Protein AF-A0A662T0C6-F1 (afdb_monomer_lite)

Structure (mmCIF, N/CA/C/O backbone):
data_AF-A0A662T0C6-F1
#
_entry.id   AF-A0A662T0C6-F1
#
loop_
_atom_site.group_PDB
_atom_site.id
_atom_site.type_symbol
_atom_site.label_atom_id
_atom_site.label_alt_id
_atom_site.label_comp_id
_atom_site.label_asym_id
_atom_site.label_entity_id
_atom_site.label_seq_id
_atom_site.pdbx_PDB_ins_code
_atom_site.Cartn_x
_atom_site.Cartn_y
_atom_site.Cartn_z
_atom_site.occupancy
_atom_site.B_iso_or_equiv
_atom_site.auth_seq_id
_atom_site.auth_comp_id
_atom_site.auth_asym_id
_atom_site.auth_atom_id
_atom_site.pdbx_PDB_model_num
ATOM 1 N N . MET A 1 1 ? 16.658 -5.723 -11.882 1.00 41.16 1 MET A N 1
ATOM 2 C CA . MET A 1 1 ? 17.839 -5.895 -12.754 1.00 41.16 1 MET A CA 1
ATOM 3 C C . MET A 1 1 ? 18.911 -4.925 -12.287 1.00 41.16 1 MET A C 1
ATOM 5 O O . MET A 1 1 ? 18.719 -3.724 -12.409 1.00 41.16 1 MET A O 1
ATOM 9 N N . THR A 1 2 ? 19.979 -5.415 -11.665 1.00 46.75 2 THR A N 1
ATOM 10 C CA . THR A 1 2 ? 21.154 -4.600 -11.325 1.00 46.75 2 THR A CA 1
ATOM 11 C C . THR A 1 2 ? 21.888 -4.247 -12.621 1.00 46.75 2 THR A C 1
ATOM 13 O O . THR A 1 2 ? 22.092 -5.115 -13.472 1.00 46.75 2 THR A O 1
ATOM 16 N N . LEU A 1 3 ? 22.284 -2.984 -12.817 1.00 59.03 3 LEU A N 1
ATOM 17 C CA . LEU A 1 3 ? 23.214 -2.660 -13.901 1.00 59.03 3 LEU A CA 1
ATOM 18 C C . LEU A 1 3 ? 24.527 -3.397 -13.629 1.00 59.03 3 LEU A C 1
ATOM 20 O O . LEU A 1 3 ? 25.099 -3.269 -12.546 1.00 59.03 3 LEU A O 1
ATOM 24 N N . SER A 1 4 ? 24.999 -4.183 -14.599 1.00 65.69 4 SER A N 1
ATOM 25 C CA . SER A 1 4 ? 26.253 -4.909 -14.415 1.00 65.69 4 SER A CA 1
ATOM 26 C C . SER A 1 4 ? 27.397 -3.908 -14.190 1.00 65.69 4 SER A C 1
ATOM 28 O O . SER A 1 4 ? 27.452 -2.878 -14.874 1.00 65.69 4 SER A O 1
ATOM 30 N N . PRO A 1 5 ? 28.350 -4.198 -13.286 1.00 66.38 5 PRO A N 1
ATOM 31 C CA . PRO A 1 5 ? 29.501 -3.324 -13.050 1.00 66.38 5 PRO A CA 1
ATOM 32 C C . PRO A 1 5 ? 30.261 -2.977 -14.341 1.00 66.38 5 PRO A C 1
ATOM 34 O O . PRO A 1 5 ? 30.765 -1.869 -14.502 1.00 66.38 5 PRO A O 1
ATOM 37 N N . LYS A 1 6 ? 30.261 -3.900 -15.314 1.00 71.06 6 LYS A N 1
ATOM 38 C CA . LYS A 1 6 ? 30.844 -3.709 -16.649 1.00 71.06 6 LYS A CA 1
ATOM 39 C C . LYS A 1 6 ? 30.096 -2.665 -17.485 1.00 71.06 6 LYS A C 1
ATOM 41 O O . LYS A 1 6 ? 30.732 -1.881 -18.186 1.00 71.06 6 LYS A O 1
ATOM 46 N N . LEU A 1 7 ? 28.764 -2.642 -17.429 1.00 71.50 7 LEU A N 1
ATOM 47 C CA . LEU A 1 7 ? 27.946 -1.660 -18.146 1.00 71.50 7 LEU A CA 1
ATOM 48 C C . LEU A 1 7 ? 28.100 -0.263 -17.534 1.00 71.50 7 LEU A C 1
ATOM 50 O O . LEU A 1 7 ? 28.290 0.708 -18.263 1.00 71.50 7 LEU A O 1
ATOM 54 N N . VAL A 1 8 ? 28.114 -0.183 -16.202 1.00 70.75 8 VAL A N 1
ATOM 55 C CA . VAL A 1 8 ? 28.390 1.054 -15.459 1.00 70.75 8 VAL A CA 1
ATOM 56 C C . VAL A 1 8 ? 29.770 1.615 -15.811 1.00 70.75 8 VAL A C 1
ATOM 58 O O . VAL A 1 8 ? 29.885 2.790 -16.158 1.00 70.75 8 VAL A O 1
ATOM 61 N N . ALA A 1 9 ? 30.808 0.774 -15.791 1.00 71.81 9 ALA A N 1
ATOM 62 C CA . ALA A 1 9 ? 32.165 1.178 -16.147 1.00 71.81 9 ALA A CA 1
ATOM 63 C C . ALA A 1 9 ? 32.257 1.686 -17.595 1.00 71.81 9 ALA A C 1
ATOM 65 O O . ALA A 1 9 ? 32.911 2.695 -17.848 1.00 71.81 9 ALA A O 1
ATOM 66 N N . ARG A 1 10 ? 31.556 1.048 -18.545 1.00 76.25 10 ARG A N 1
ATOM 67 C CA . ARG A 1 10 ? 31.496 1.505 -19.947 1.00 76.25 10 ARG A CA 1
ATOM 68 C C . ARG A 1 10 ? 30.789 2.852 -20.108 1.00 76.25 10 ARG A C 1
ATOM 70 O O . ARG A 1 10 ? 31.277 3.690 -20.862 1.00 76.25 10 ARG A O 1
ATOM 77 N N . LEU A 1 11 ? 29.661 3.057 -19.424 1.00 72.50 11 LEU A N 1
ATOM 78 C CA . LEU A 1 11 ? 28.919 4.324 -19.455 1.00 72.50 11 LEU A CA 1
ATOM 79 C C . LEU A 1 11 ? 29.757 5.463 -18.874 1.00 72.50 11 LEU A C 1
ATOM 81 O O . LEU A 1 11 ? 29.876 6.519 -19.491 1.00 72.50 11 LEU A O 1
ATOM 85 N N . LEU A 1 12 ? 30.400 5.224 -17.728 1.00 72.94 12 LEU A N 1
ATOM 86 C CA . LEU A 1 12 ? 31.299 6.195 -17.117 1.00 72.94 12 LEU A CA 1
ATOM 87 C C . LEU A 1 12 ? 32.518 6.461 -17.999 1.00 72.94 12 LEU A C 1
ATOM 89 O O . LEU A 1 12 ? 32.878 7.617 -18.156 1.00 72.94 12 LEU A O 1
ATOM 93 N N . ALA A 1 13 ? 33.126 5.450 -18.624 1.00 78.50 13 ALA A N 1
ATOM 94 C CA . ALA A 1 13 ? 34.297 5.640 -19.484 1.00 78.50 13 ALA A CA 1
ATOM 95 C C . ALA A 1 13 ? 34.027 6.586 -20.668 1.00 78.50 13 ALA A C 1
ATOM 97 O O . ALA A 1 13 ? 34.909 7.362 -21.033 1.00 78.50 13 ALA A O 1
ATOM 98 N N . ARG A 1 14 ? 32.807 6.556 -21.223 1.00 77.50 14 ARG A N 1
ATOM 99 C CA . ARG A 1 14 ? 32.390 7.361 -22.385 1.00 77.50 14 ARG A CA 1
ATOM 100 C C . ARG A 1 14 ? 31.782 8.725 -22.039 1.00 77.50 14 ARG A C 1
ATOM 102 O O . ARG A 1 14 ? 31.538 9.512 -22.946 1.00 77.50 14 ARG A O 1
ATOM 109 N N . ALA A 1 15 ? 31.527 9.009 -20.765 1.00 78.44 15 ALA A N 1
ATOM 110 C CA . ALA A 1 15 ? 30.933 10.270 -20.330 1.00 78.44 15 ALA A CA 1
ATOM 111 C C . ALA A 1 15 ? 31.981 11.392 -20.175 1.00 78.44 15 ALA A C 1
ATOM 113 O O . ALA A 1 15 ? 33.130 11.146 -19.787 1.00 78.44 15 ALA A O 1
ATOM 114 N N . ASP A 1 16 ? 31.576 12.641 -20.422 1.00 83.56 16 ASP A N 1
ATOM 115 C CA . ASP A 1 16 ? 32.388 13.823 -20.123 1.00 83.56 16 ASP A CA 1
ATOM 116 C C . ASP A 1 16 ? 32.598 13.992 -18.605 1.00 83.56 16 ASP A C 1
ATOM 118 O O . ASP A 1 16 ? 31.888 13.403 -17.783 1.00 83.56 16 ASP A O 1
ATOM 122 N N . ALA A 1 17 ? 33.588 14.794 -18.209 1.00 77.12 17 ALA A N 1
ATOM 123 C CA . ALA A 1 17 ? 33.950 14.976 -16.802 1.00 77.12 17 ALA A CA 1
ATOM 124 C C . ALA A 1 17 ? 32.791 15.517 -15.939 1.00 77.12 17 ALA A C 1
ATOM 126 O O . ALA A 1 17 ? 32.640 15.105 -14.786 1.00 77.12 17 ALA A O 1
ATOM 127 N N . GLY A 1 18 ? 31.939 16.386 -16.493 1.00 75.88 18 GLY A N 1
ATOM 128 C CA . GLY A 1 18 ? 30.766 16.922 -15.801 1.00 75.88 18 GLY A CA 1
ATOM 129 C C . GLY A 1 18 ? 29.682 15.864 -15.606 1.00 75.88 18 GLY A C 1
ATOM 130 O O . GLY A 1 18 ? 29.092 15.743 -14.529 1.00 75.88 18 GLY A O 1
ATOM 131 N N . THR A 1 19 ? 29.453 15.035 -16.619 1.00 73.44 19 THR A N 1
ATOM 132 C CA . THR A 1 19 ? 28.507 13.916 -16.563 1.00 73.44 19 THR A CA 1
ATOM 133 C C . THR A 1 19 ? 29.004 12.792 -15.657 1.00 73.44 19 THR A C 1
ATOM 135 O O . THR A 1 19 ? 28.217 12.291 -14.859 1.00 73.44 19 THR A O 1
ATOM 138 N N . LYS A 1 20 ? 30.305 12.471 -15.640 1.00 75.06 20 LYS A N 1
ATOM 139 C CA . LYS A 1 20 ? 30.916 11.553 -14.655 1.00 75.06 20 LYS A CA 1
ATOM 140 C C . LYS A 1 20 ? 30.666 12.012 -13.219 1.00 75.06 20 LYS A C 1
ATOM 142 O O . LYS A 1 20 ? 30.272 11.208 -12.381 1.00 75.06 20 LYS A O 1
ATOM 147 N N . ARG A 1 21 ? 30.839 13.309 -12.937 1.00 73.38 21 ARG A N 1
ATOM 148 C CA . ARG A 1 21 ? 30.637 13.890 -11.596 1.00 73.38 21 ARG A CA 1
ATOM 149 C C . ARG A 1 21 ? 29.172 13.843 -11.152 1.00 73.38 21 ARG A C 1
ATOM 151 O O . ARG A 1 21 ? 28.896 13.577 -9.984 1.00 73.38 21 ARG A O 1
ATOM 158 N N . ARG A 1 22 ? 28.235 14.063 -12.083 1.00 70.94 22 ARG A N 1
ATOM 159 C CA . ARG A 1 22 ? 26.785 13.934 -11.845 1.00 70.94 22 ARG A CA 1
ATOM 160 C C . ARG A 1 22 ? 26.376 12.476 -11.639 1.00 70.94 22 ARG A C 1
ATOM 162 O O . ARG A 1 22 ? 25.722 12.154 -10.652 1.00 70.94 22 ARG A O 1
ATOM 169 N N . LEU A 1 23 ? 26.824 11.589 -12.524 1.00 66.38 23 LEU A N 1
ATOM 170 C CA . LEU A 1 23 ? 26.517 10.163 -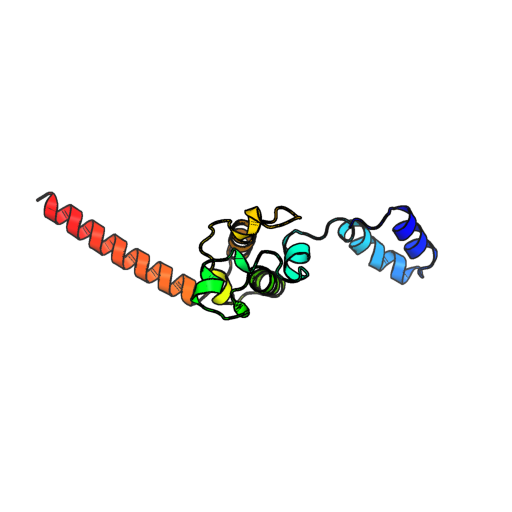12.476 1.00 66.38 23 LEU A CA 1
ATOM 171 C C . LEU A 1 23 ? 27.163 9.462 -11.281 1.00 66.38 23 LEU A C 1
ATOM 173 O O . LEU A 1 23 ? 26.542 8.559 -10.744 1.00 66.38 23 LEU A O 1
ATOM 177 N N . ALA A 1 24 ? 28.324 9.894 -10.784 1.00 65.94 24 ALA A N 1
ATOM 178 C CA . ALA A 1 24 ? 28.939 9.317 -9.584 1.00 65.94 24 ALA A CA 1
ATOM 179 C C . ALA A 1 24 ? 28.001 9.327 -8.361 1.00 65.94 24 ALA A C 1
ATOM 181 O O . ALA A 1 24 ? 28.068 8.421 -7.540 1.00 65.94 24 ALA A O 1
ATOM 182 N N . LYS A 1 25 ? 27.075 10.293 -8.258 1.00 58.91 25 LYS A N 1
ATOM 183 C CA . LYS A 1 25 ? 26.068 10.341 -7.181 1.00 58.91 25 LYS A CA 1
ATOM 184 C C . LYS A 1 25 ? 24.876 9.398 -7.403 1.00 58.91 25 LYS A C 1
ATOM 186 O O . LYS A 1 25 ? 24.192 9.040 -6.448 1.00 58.91 25 LYS A O 1
ATOM 191 N N . VAL A 1 26 ? 24.610 9.019 -8.653 1.00 56.34 26 VAL A N 1
ATOM 192 C CA . VAL A 1 26 ? 23.395 8.297 -9.077 1.00 56.34 26 VAL A CA 1
ATOM 193 C C . VAL A 1 26 ? 23.694 6.831 -9.396 1.00 56.34 26 VAL A C 1
ATOM 195 O O . VAL A 1 26 ? 22.884 5.959 -9.116 1.00 56.34 26 VAL A O 1
ATOM 198 N N . VAL A 1 27 ? 24.882 6.529 -9.919 1.00 56.50 27 VAL A N 1
ATOM 199 C CA . VAL A 1 27 ? 25.336 5.194 -10.336 1.00 56.50 27 VAL A CA 1
ATOM 200 C C . VAL A 1 27 ? 25.318 4.190 -9.185 1.00 56.50 27 VAL A C 1
ATOM 202 O O . VAL A 1 27 ? 24.890 3.056 -9.379 1.00 56.50 27 VAL A O 1
ATOM 205 N N . PHE A 1 28 ? 25.693 4.608 -7.974 1.00 50.69 28 PHE A N 1
ATOM 206 C CA . PHE A 1 28 ? 25.596 3.749 -6.788 1.00 50.69 28 PHE A CA 1
ATOM 207 C C . PHE A 1 28 ? 24.147 3.534 -6.316 1.00 50.69 28 PHE A C 1
ATOM 209 O O . PHE A 1 28 ? 23.864 2.526 -5.675 1.00 50.69 28 PHE A O 1
ATOM 216 N N . LYS A 1 29 ? 23.215 4.430 -6.675 1.00 49.62 29 LYS A N 1
ATOM 217 C CA . LYS A 1 29 ? 21.771 4.288 -6.406 1.00 49.62 29 LYS A CA 1
ATOM 218 C C . LYS A 1 29 ? 21.032 3.498 -7.496 1.00 49.62 29 LYS A C 1
ATOM 220 O O . LYS A 1 29 ? 20.036 2.849 -7.210 1.00 49.62 29 LYS A O 1
ATOM 225 N N . LEU A 1 30 ? 21.552 3.476 -8.724 1.00 47.03 30 LEU A N 1
ATOM 226 C CA . LEU A 1 30 ? 20.977 2.778 -9.884 1.00 47.03 30 LEU A CA 1
ATOM 227 C C . LEU A 1 30 ? 20.967 1.240 -9.757 1.00 47.03 30 LEU A C 1
ATOM 229 O O . LEU A 1 30 ? 20.268 0.566 -10.509 1.00 47.03 30 LEU A O 1
ATOM 233 N N . GLY A 1 31 ? 21.739 0.666 -8.827 1.00 44.69 31 GLY A N 1
ATOM 234 C CA . GLY A 1 31 ? 21.828 -0.786 -8.628 1.00 44.69 31 GLY A CA 1
ATOM 235 C C . GLY A 1 31 ? 20.678 -1.399 -7.822 1.00 44.69 31 GLY A C 1
ATOM 236 O O . GLY A 1 31 ? 20.390 -2.583 -7.982 1.00 44.69 31 GLY A O 1
ATOM 237 N N . LYS A 1 32 ? 19.994 -0.618 -6.982 1.00 49.66 32 LYS A N 1
ATOM 238 C CA . LYS A 1 32 ? 18.853 -1.076 -6.182 1.00 49.66 32 LYS A CA 1
ATOM 239 C C . LYS A 1 32 ? 17.698 -0.116 -6.420 1.00 49.66 32 LYS A C 1
ATOM 241 O O . LYS A 1 32 ? 17.550 0.854 -5.689 1.00 49.66 32 LYS A O 1
ATOM 246 N N . ALA A 1 33 ? 16.894 -0.382 -7.451 1.00 61.47 33 ALA A N 1
ATOM 247 C CA . ALA A 1 33 ? 15.543 0.164 -7.457 1.00 61.47 33 ALA A CA 1
ATOM 248 C C . ALA A 1 33 ? 14.898 -0.254 -6.129 1.00 61.47 33 ALA A C 1
ATOM 250 O O . ALA A 1 33 ? 14.916 -1.446 -5.801 1.00 61.47 33 ALA A O 1
ATOM 251 N N . ASP A 1 34 ? 14.428 0.712 -5.345 1.00 83.19 34 ASP A N 1
ATOM 252 C CA . ASP A 1 34 ? 13.638 0.398 -4.164 1.00 83.19 34 ASP A CA 1
ATOM 253 C C . ASP A 1 34 ? 12.351 -0.329 -4.592 1.00 83.19 34 ASP A C 1
ATOM 255 O O . ASP A 1 34 ? 11.964 -0.351 -5.769 1.00 83.19 34 ASP A O 1
ATOM 259 N N . ASP A 1 35 ? 11.714 -1.011 -3.648 1.00 91.38 35 ASP A N 1
ATOM 260 C CA . ASP A 1 35 ? 10.551 -1.836 -3.968 1.00 91.38 35 ASP A CA 1
ATOM 261 C C . ASP A 1 35 ? 9.350 -0.997 -4.430 1.00 91.38 35 ASP A C 1
ATOM 263 O O . ASP A 1 35 ? 8.520 -1.487 -5.197 1.00 91.38 35 ASP A O 1
ATOM 267 N N . VAL A 1 36 ? 9.307 0.292 -4.076 1.00 91.88 36 VAL A N 1
ATOM 268 C CA . VAL A 1 36 ? 8.307 1.234 -4.592 1.00 91.88 36 VAL A CA 1
ATOM 269 C C . VAL A 1 36 ? 8.509 1.431 -6.096 1.00 91.88 36 VAL A C 1
ATOM 271 O O . VAL A 1 36 ? 7.573 1.223 -6.867 1.00 91.88 36 VAL A O 1
ATOM 274 N N . VAL A 1 37 ? 9.733 1.721 -6.544 1.00 92.12 37 VAL A N 1
ATOM 275 C CA . VAL A 1 37 ? 10.088 1.898 -7.962 1.00 92.12 37 VAL A CA 1
ATOM 276 C C . VAL A 1 37 ? 9.851 0.616 -8.759 1.00 92.12 37 VAL A C 1
ATOM 278 O O . VAL A 1 37 ? 9.312 0.656 -9.867 1.00 92.12 37 VAL A O 1
ATOM 281 N N . LYS A 1 38 ? 10.212 -0.548 -8.210 1.00 92.88 38 LYS A N 1
ATOM 282 C CA . LYS A 1 38 ? 9.939 -1.832 -8.875 1.00 92.88 38 LYS A CA 1
ATOM 283 C C . LYS A 1 38 ? 8.440 -2.071 -9.042 1.00 92.88 38 LYS A C 1
ATOM 285 O O . LYS A 1 38 ? 7.995 -2.476 -10.115 1.00 92.88 38 LYS A O 1
ATOM 290 N N . CYS A 1 39 ? 7.656 -1.831 -7.992 1.00 95.12 39 CYS A N 1
ATOM 291 C CA . CYS A 1 39 ? 6.223 -2.086 -8.023 1.00 95.12 39 CYS A CA 1
ATOM 292 C C . CYS A 1 39 ? 5.475 -1.064 -8.891 1.00 95.12 39 CYS A C 1
ATOM 294 O O . CYS A 1 39 ? 4.599 -1.449 -9.663 1.00 95.12 39 CYS A O 1
ATOM 296 N N . MET A 1 40 ? 5.850 0.217 -8.853 1.00 94.44 40 MET A N 1
ATOM 297 C CA . MET A 1 40 ? 5.196 1.263 -9.646 1.00 94.44 40 MET A CA 1
ATOM 298 C C . MET A 1 40 ? 5.380 1.064 -11.161 1.00 94.44 40 MET A C 1
ATOM 300 O O . MET A 1 40 ? 4.538 1.490 -11.951 1.00 94.44 40 MET A O 1
ATOM 304 N N . LEU A 1 41 ? 6.467 0.413 -11.585 1.00 93.75 41 LEU A N 1
ATOM 305 C CA . LEU A 1 41 ? 6.738 0.093 -12.992 1.00 93.75 41 LEU A CA 1
ATOM 306 C C . LEU A 1 41 ? 6.193 -1.281 -13.413 1.00 93.75 41 LEU A C 1
ATOM 308 O O . LEU A 1 41 ? 6.201 -1.609 -14.597 1.00 93.75 41 LEU A O 1
ATOM 312 N N . CYS A 1 42 ? 5.695 -2.081 -12.470 1.00 94.88 42 CYS A N 1
ATOM 313 C CA . CYS A 1 42 ? 5.082 -3.371 -12.757 1.00 94.88 42 CYS A CA 1
ATOM 314 C C . CYS A 1 42 ? 3.768 -3.182 -13.543 1.00 94.88 42 CYS A C 1
ATOM 316 O O . CYS A 1 42 ? 2.971 -2.300 -13.197 1.00 94.88 42 CYS A O 1
ATOM 318 N N . PRO A 1 43 ? 3.465 -4.044 -14.534 1.00 94.25 43 PRO A N 1
ATOM 319 C CA . PRO A 1 43 ? 2.185 -4.051 -15.244 1.00 94.25 43 PRO A CA 1
ATOM 320 C C . PRO A 1 43 ? 1.035 -4.628 -14.393 1.00 94.25 43 PRO A C 1
ATOM 322 O O . PRO A 1 43 ? 0.119 -5.244 -14.923 1.00 94.25 43 PRO A O 1
ATOM 325 N N . ASN A 1 44 ? 1.050 -4.418 -13.069 1.00 94.56 44 ASN A N 1
ATOM 326 C CA . ASN A 1 44 ? -0.025 -4.831 -12.164 1.00 94.56 44 ASN A CA 1
ATOM 327 C C . ASN A 1 44 ? -0.262 -6.359 -12.123 1.00 94.56 44 ASN A C 1
ATOM 329 O O . ASN A 1 44 ? -1.397 -6.810 -12.025 1.00 94.56 44 ASN A O 1
ATOM 333 N N . MET A 1 45 ? 0.799 -7.174 -12.134 1.00 95.62 45 MET A N 1
ATOM 334 C CA . MET A 1 45 ? 0.679 -8.647 -12.169 1.00 95.62 45 MET A CA 1
ATOM 335 C C . MET A 1 45 ? -0.212 -9.229 -11.056 1.00 95.62 45 MET A C 1
ATOM 337 O O . MET A 1 45 ? -0.962 -10.168 -11.295 1.00 95.62 45 MET A O 1
ATOM 341 N N . CYS A 1 46 ? -0.190 -8.632 -9.862 1.00 96.94 46 CYS A N 1
ATOM 342 C CA . CYS A 1 46 ? -0.980 -9.063 -8.707 1.00 96.94 46 CYS A CA 1
ATOM 343 C C . CYS A 1 46 ? -2.384 -8.427 -8.618 1.00 96.94 46 CYS A C 1
ATOM 345 O O . CYS A 1 46 ? -3.054 -8.565 -7.597 1.00 96.94 46 CYS A O 1
ATOM 347 N N . LEU A 1 47 ? -2.840 -7.711 -9.655 1.00 96.50 47 LEU A N 1
ATOM 348 C CA . LEU A 1 47 ? -4.114 -6.976 -9.658 1.00 96.50 47 LEU A CA 1
ATOM 349 C C . LEU A 1 47 ? -5.313 -7.857 -9.301 1.00 96.50 47 LEU A C 1
ATOM 351 O O . LEU A 1 47 ? -6.150 -7.452 -8.500 1.00 96.50 47 LEU A O 1
ATOM 355 N N . HIS A 1 48 ? -5.350 -9.062 -9.868 1.00 95.69 48 HIS A N 1
ATOM 356 C CA . HIS A 1 48 ? -6.414 -10.045 -9.675 1.00 95.69 48 HIS A CA 1
ATOM 357 C C . HIS A 1 48 ? -6.509 -10.569 -8.234 1.00 95.69 48 HIS A C 1
ATOM 359 O O . HIS A 1 48 ? -7.549 -11.084 -7.849 1.00 95.69 48 HIS A O 1
ATOM 365 N N . MET A 1 49 ? -5.452 -10.417 -7.431 1.00 96.69 49 MET A N 1
ATOM 366 C CA . MET A 1 49 ? -5.443 -10.825 -6.023 1.00 96.69 49 MET A CA 1
ATOM 367 C C . MET A 1 49 ? -5.925 -9.723 -5.078 1.00 96.69 49 MET A C 1
ATOM 369 O O . MET A 1 49 ? -6.098 -9.972 -3.891 1.00 96.69 49 MET A O 1
ATOM 373 N N . CYS A 1 50 ? -6.071 -8.480 -5.544 1.00 97.06 50 CYS A N 1
ATOM 374 C CA . CYS A 1 50 ? -6.382 -7.361 -4.661 1.00 97.06 50 CYS A CA 1
ATOM 375 C C . CYS A 1 50 ? -7.901 -7.257 -4.420 1.00 97.06 50 CYS A C 1
ATOM 377 O O . CYS A 1 50 ? -8.609 -6.810 -5.325 1.00 97.06 50 CYS A O 1
ATOM 379 N N . PRO A 1 51 ? -8.413 -7.553 -3.205 1.00 97.06 51 PRO A N 1
ATOM 380 C CA . PRO A 1 51 ? -9.857 -7.520 -2.939 1.00 97.06 51 PRO A CA 1
ATOM 381 C C . PRO A 1 51 ? -10.440 -6.107 -3.061 1.00 97.06 51 PRO A C 1
ATOM 383 O O . PRO A 1 51 ? -11.559 -5.923 -3.521 1.00 97.06 51 PRO A O 1
ATOM 386 N N . VAL A 1 52 ? -9.655 -5.082 -2.721 1.00 97.19 52 VAL A N 1
ATOM 387 C CA . VAL A 1 52 ? -10.066 -3.679 -2.875 1.00 97.19 52 VAL A CA 1
ATOM 388 C C . VAL A 1 52 ? -10.298 -3.343 -4.345 1.00 97.19 52 VAL A C 1
ATOM 390 O O . VAL A 1 52 ? -11.280 -2.692 -4.684 1.00 97.19 52 VAL A O 1
ATOM 393 N N . PHE A 1 53 ? -9.398 -3.776 -5.231 1.00 96.62 53 PHE A N 1
ATOM 394 C CA . PHE A 1 53 ? -9.576 -3.530 -6.658 1.00 96.62 53 PHE A CA 1
ATOM 395 C C . PHE A 1 53 ? -10.766 -4.315 -7.218 1.00 96.62 53 PHE A C 1
ATOM 397 O O . PHE A 1 53 ? -11.484 -3.789 -8.065 1.00 96.62 53 PHE A O 1
ATOM 404 N N . ASP A 1 54 ? -10.989 -5.540 -6.739 1.00 96.31 54 ASP A N 1
ATOM 405 C CA . ASP A 1 54 ? -12.126 -6.359 -7.160 1.00 96.31 54 ASP A CA 1
ATOM 406 C C . ASP A 1 54 ? -13.477 -5.699 -6.830 1.00 96.31 54 ASP A C 1
ATOM 408 O O . ASP A 1 54 ? -14.381 -5.699 -7.667 1.00 96.31 54 ASP A O 1
ATOM 412 N N . VAL A 1 55 ? -13.572 -5.047 -5.665 1.00 97.50 55 VAL A N 1
ATOM 413 C CA . VAL A 1 55 ? -14.770 -4.311 -5.232 1.00 97.50 55 VAL A CA 1
ATOM 414 C C . VAL A 1 55 ? -14.886 -2.944 -5.911 1.00 97.50 55 VAL A C 1
ATOM 416 O O . VAL A 1 55 ? -15.927 -2.618 -6.472 1.00 97.50 55 VAL A O 1
ATOM 419 N N . GLU A 1 56 ? -13.836 -2.119 -5.876 1.00 96.31 56 GLU A N 1
ATOM 420 C CA . GLU A 1 56 ? -13.929 -0.722 -6.326 1.00 96.31 56 GLU A CA 1
ATOM 421 C C . GLU A 1 56 ? -13.785 -0.549 -7.843 1.00 96.31 56 GLU A C 1
ATOM 423 O O . GLU A 1 56 ? -14.166 0.490 -8.380 1.00 96.31 56 GLU A O 1
ATOM 428 N N . ARG A 1 57 ? -13.180 -1.523 -8.537 1.00 94.81 57 ARG A N 1
ATOM 429 C CA . ARG A 1 57 ? -12.997 -1.564 -10.002 1.00 94.81 57 ARG A CA 1
ATOM 430 C C . ARG A 1 57 ? -12.365 -0.316 -10.635 1.00 94.81 57 ARG A C 1
ATOM 432 O O . ARG A 1 57 ? -12.425 -0.135 -11.850 1.00 94.81 57 ARG A O 1
ATOM 439 N N . ARG A 1 58 ? -11.683 0.521 -9.849 1.00 94.06 58 ARG A N 1
ATOM 440 C CA . ARG A 1 58 ? -10.941 1.699 -10.323 1.00 94.06 58 ARG A CA 1
ATOM 441 C C . ARG A 1 58 ? -9.437 1.460 -10.266 1.00 94.06 58 ARG A C 1
ATOM 443 O O . ARG A 1 58 ? -8.891 1.003 -9.264 1.00 94.06 58 ARG A O 1
ATOM 450 N N . LEU A 1 59 ? -8.726 1.808 -11.337 1.00 93.25 59 LEU A N 1
ATOM 451 C CA . LEU A 1 59 ? -7.278 1.573 -11.427 1.00 93.25 59 LEU A CA 1
ATOM 452 C C . LEU A 1 59 ? -6.474 2.358 -10.384 1.00 93.25 59 LEU A C 1
ATOM 454 O O . LEU A 1 59 ? -5.399 1.904 -9.994 1.00 93.25 59 LEU A O 1
ATOM 458 N N . THR A 1 60 ? -6.996 3.481 -9.887 1.00 92.81 60 THR A N 1
ATOM 459 C CA . THR A 1 60 ? -6.343 4.316 -8.865 1.00 92.81 60 THR A CA 1
ATOM 460 C C . THR A 1 60 ? -6.070 3.576 -7.556 1.00 92.81 60 THR A C 1
ATOM 462 O O . THR A 1 60 ? -5.100 3.904 -6.877 1.00 92.81 60 THR A O 1
ATOM 465 N N . VAL A 1 61 ? -6.849 2.536 -7.228 1.00 94.81 61 VAL A N 1
ATOM 466 C CA . VAL A 1 61 ? -6.631 1.708 -6.026 1.00 94.81 61 VAL A CA 1
ATOM 467 C C . VAL A 1 61 ? -5.900 0.398 -6.300 1.00 94.81 61 VAL A C 1
ATOM 469 O O . VAL A 1 61 ? -5.732 -0.415 -5.385 1.00 94.81 61 VAL A O 1
ATOM 472 N N . SER A 1 62 ? -5.436 0.191 -7.534 1.00 96.38 62 SER A N 1
ATOM 473 C CA . SER A 1 62 ? -4.632 -0.979 -7.876 1.00 96.38 62 SER A CA 1
ATOM 474 C C . SER A 1 62 ? -3.265 -0.961 -7.174 1.00 96.38 62 SER A C 1
ATOM 476 O O . SER A 1 62 ? -2.740 0.119 -6.882 1.00 96.38 62 SER A O 1
ATOM 478 N N . PRO A 1 63 ? -2.646 -2.135 -6.940 1.00 97.12 63 PRO A N 1
ATOM 479 C CA . PRO A 1 63 ? -1.362 -2.232 -6.245 1.00 97.12 63 PRO A CA 1
ATOM 480 C C . PRO A 1 63 ? -0.246 -1.356 -6.850 1.00 97.12 63 PRO A C 1
ATOM 482 O O . PRO A 1 63 ? 0.343 -0.546 -6.136 1.00 97.12 63 PRO A O 1
ATOM 485 N N . SER A 1 64 ? 0.014 -1.438 -8.165 1.00 96.56 64 SER A N 1
ATOM 486 C CA . SER A 1 64 ? 1.087 -0.641 -8.791 1.00 96.56 64 SER A CA 1
ATOM 487 C C . SER A 1 64 ? 0.757 0.849 -8.853 1.00 96.56 64 SER A C 1
ATOM 489 O O . SER A 1 64 ? 1.659 1.672 -8.716 1.00 96.56 64 SER A O 1
ATOM 491 N N . VAL A 1 65 ? -0.516 1.232 -9.038 1.00 95.62 65 VAL A N 1
ATOM 492 C CA . VAL A 1 65 ? -0.889 2.655 -9.064 1.00 95.62 65 VAL A CA 1
ATOM 493 C C . VAL A 1 65 ? -0.742 3.260 -7.675 1.00 95.62 65 VAL A C 1
ATOM 495 O O . VAL A 1 65 ? -0.179 4.340 -7.568 1.00 95.62 65 VAL A O 1
ATOM 498 N N . LYS A 1 66 ? -1.112 2.550 -6.604 1.00 95.31 66 LYS A N 1
ATOM 499 C CA . LYS A 1 66 ? -0.833 2.988 -5.227 1.00 95.31 66 LYS A CA 1
ATOM 500 C C . LYS A 1 66 ? 0.660 3.225 -4.985 1.00 95.31 66 LYS A C 1
ATOM 502 O O . LYS A 1 66 ? 1.013 4.187 -4.314 1.00 95.31 66 LYS A O 1
ATOM 507 N N . MET A 1 67 ? 1.535 2.409 -5.576 1.00 95.44 67 MET A N 1
ATOM 508 C CA . MET A 1 67 ? 2.986 2.629 -5.523 1.00 95.44 67 MET A CA 1
ATOM 509 C C . MET A 1 67 ? 3.445 3.828 -6.362 1.00 95.44 67 MET A C 1
ATOM 511 O O . MET A 1 67 ? 4.320 4.562 -5.918 1.00 95.44 67 MET A O 1
ATOM 515 N N . ARG A 1 68 ? 2.819 4.099 -7.519 1.00 94.06 68 ARG A N 1
ATOM 516 C CA . ARG A 1 68 ? 3.043 5.356 -8.267 1.00 94.06 68 ARG A CA 1
ATOM 517 C C . ARG A 1 68 ? 2.657 6.566 -7.421 1.00 94.06 68 ARG A C 1
ATOM 519 O O . ARG A 1 68 ? 3.431 7.508 -7.326 1.00 94.06 68 ARG A O 1
ATOM 526 N N . LEU A 1 69 ? 1.493 6.518 -6.774 1.00 92.06 69 LEU A N 1
ATOM 527 C CA . LEU A 1 69 ? 1.040 7.583 -5.879 1.00 92.06 69 LEU A CA 1
ATOM 528 C C . LEU A 1 69 ? 2.011 7.754 -4.706 1.00 92.06 69 LEU A C 1
ATOM 530 O O . LEU A 1 69 ? 2.422 8.872 -4.433 1.00 92.06 69 LEU A O 1
ATOM 534 N N . ALA A 1 70 ? 2.440 6.661 -4.069 1.00 90.12 70 ALA A N 1
ATOM 535 C CA . ALA A 1 70 ? 3.429 6.679 -2.987 1.00 90.12 70 ALA A CA 1
ATOM 536 C C . ALA A 1 70 ? 4.790 7.257 -3.395 1.00 90.12 70 ALA A C 1
ATOM 538 O O . ALA A 1 70 ? 5.450 7.887 -2.571 1.00 90.12 70 ALA A O 1
ATOM 539 N N . TYR A 1 71 ? 5.193 7.057 -4.650 1.00 89.94 71 TYR A N 1
ATOM 540 C CA . TYR A 1 71 ? 6.433 7.600 -5.192 1.00 89.94 71 TYR A CA 1
ATOM 541 C C . TYR A 1 71 ? 6.349 9.105 -5.479 1.00 89.94 71 TYR A C 1
ATOM 543 O O . TYR A 1 71 ? 7.296 9.830 -5.193 1.00 89.94 71 TYR A O 1
ATOM 551 N N . PHE A 1 72 ? 5.230 9.569 -6.046 1.00 85.94 72 PHE A N 1
ATOM 552 C CA . PHE A 1 72 ? 5.049 10.966 -6.459 1.00 85.94 72 PHE A CA 1
ATOM 553 C C . PHE A 1 72 ? 4.398 11.863 -5.400 1.00 85.94 72 PHE A C 1
ATOM 555 O O . PHE A 1 72 ? 4.279 13.061 -5.632 1.00 85.94 72 PHE A O 1
ATOM 562 N N . MET A 1 73 ? 3.946 11.318 -4.268 1.00 81.19 73 MET A N 1
ATOM 563 C CA . MET A 1 73 ? 3.361 12.142 -3.211 1.00 81.19 73 MET A CA 1
ATOM 564 C C . MET A 1 73 ? 4.417 12.985 -2.494 1.00 81.19 73 MET A C 1
ATOM 566 O O . MET A 1 73 ? 5.474 12.487 -2.097 1.00 81.19 73 MET A O 1
ATOM 570 N N . GLU A 1 74 ? 4.078 14.256 -2.307 1.00 74.81 74 GLU A N 1
ATOM 571 C CA . GLU A 1 74 ? 4.860 15.233 -1.555 1.00 74.81 74 GLU A CA 1
ATOM 572 C C . GLU A 1 74 ? 4.294 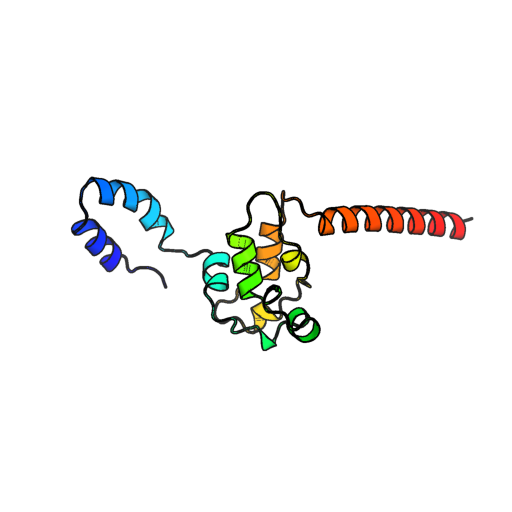15.341 -0.125 1.00 74.81 74 GLU A C 1
ATOM 574 O O . GLU A 1 74 ? 4.329 14.355 0.617 1.00 74.81 74 GLU A O 1
ATOM 579 N N . GLU A 1 75 ? 3.773 16.504 0.277 1.00 68.62 75 GLU A N 1
ATOM 580 C CA . GLU A 1 75 ? 3.217 16.721 1.622 1.00 68.62 75 GLU A CA 1
ATOM 581 C C . GLU A 1 75 ? 1.758 16.253 1.764 1.00 68.62 75 GLU A C 1
ATOM 583 O O . GLU A 1 75 ? 1.385 15.708 2.807 1.00 68.62 75 GLU A O 1
ATOM 588 N N . GLU A 1 76 ? 0.942 16.426 0.718 1.00 68.25 76 GLU A N 1
ATOM 589 C CA . GLU A 1 76 ? -0.458 15.988 0.688 1.00 68.25 76 GLU A CA 1
ATOM 590 C C . GLU A 1 76 ? -0.576 14.581 0.096 1.00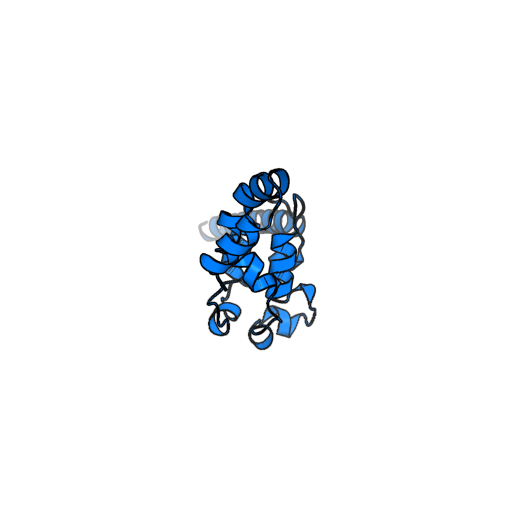 68.25 76 GLU A C 1
ATOM 592 O O . GLU A 1 76 ? -0.013 14.250 -0.953 1.00 68.25 76 GLU A O 1
ATOM 597 N N . VAL A 1 77 ? -1.314 13.725 0.797 1.00 74.56 77 VAL A N 1
ATOM 598 C CA . VAL A 1 77 ? -1.436 12.311 0.460 1.00 74.56 77 VAL A CA 1
ATOM 599 C C . VAL A 1 77 ? -2.728 12.047 -0.299 1.00 74.56 77 VAL A C 1
ATOM 601 O O . VAL A 1 77 ? -3.812 12.430 0.128 1.00 74.56 77 VAL A O 1
ATOM 604 N N . PHE A 1 78 ? -2.627 11.287 -1.388 1.00 83.00 78 PHE A N 1
ATOM 605 C CA . PHE A 1 78 ? -3.794 10.804 -2.119 1.00 83.00 78 PHE A CA 1
ATOM 606 C C . PHE A 1 78 ? -4.604 9.802 -1.290 1.00 83.00 78 PHE A C 1
ATOM 608 O O . PHE A 1 78 ? -4.099 8.729 -0.956 1.00 83.00 78 PHE A O 1
ATOM 615 N N . ASP A 1 79 ? -5.892 10.070 -1.075 1.00 85.81 79 ASP A N 1
ATOM 616 C CA . ASP A 1 79 ? -6.793 9.183 -0.320 1.00 85.81 79 ASP A CA 1
ATOM 617 C C . ASP A 1 79 ? -6.767 7.731 -0.814 1.00 85.81 79 ASP A C 1
ATOM 619 O O . ASP A 1 79 ? -6.822 6.795 -0.019 1.00 85.81 79 ASP A O 1
ATOM 623 N N . ALA A 1 80 ? -6.573 7.523 -2.123 1.00 89.06 80 ALA A N 1
ATOM 624 C CA . ALA A 1 80 ? -6.457 6.208 -2.753 1.00 89.06 80 ALA A CA 1
ATOM 625 C C . ALA A 1 80 ? -5.430 5.278 -2.079 1.00 89.06 80 ALA A C 1
ATOM 627 O O . ALA A 1 80 ? -5.605 4.056 -2.115 1.00 89.06 80 ALA A O 1
ATOM 628 N N . ILE A 1 81 ? -4.379 5.809 -1.440 1.00 90.56 81 ILE A N 1
ATOM 629 C CA . ILE A 1 81 ? -3.434 4.958 -0.716 1.00 90.56 81 ILE A CA 1
ATOM 630 C C . ILE A 1 81 ? -4.003 4.401 0.588 1.00 90.56 81 ILE A C 1
ATOM 632 O O . ILE A 1 81 ? -3.578 3.323 0.999 1.00 90.56 81 ILE A O 1
ATOM 636 N N . TYR A 1 82 ? -4.968 5.068 1.223 1.00 91.81 82 TYR A N 1
ATOM 637 C CA . TYR A 1 82 ? -5.625 4.600 2.450 1.00 91.81 82 TYR A CA 1
ATOM 638 C C . TYR A 1 82 ? -6.665 3.512 2.185 1.00 91.81 82 TYR A C 1
ATOM 640 O O . TYR A 1 82 ? -6.944 2.719 3.074 1.00 91.81 82 TYR A O 1
ATOM 648 N N . HIS A 1 83 ? -7.107 3.343 0.938 1.00 93.00 83 HIS A N 1
ATOM 649 C CA . HIS A 1 83 ? -7.910 2.195 0.501 1.00 93.00 83 HIS A CA 1
ATOM 650 C C . HIS A 1 83 ? -7.111 0.873 0.462 1.00 93.00 83 HIS A C 1
ATOM 652 O O . HIS A 1 83 ? -7.414 -0.021 -0.317 1.00 93.00 83 HIS A O 1
ATOM 658 N N . CYS A 1 84 ? -6.002 0.720 1.184 1.00 94.81 84 CYS A N 1
ATOM 659 C CA . CYS A 1 84 ? -5.298 -0.564 1.275 1.00 94.81 84 CYS A CA 1
ATOM 660 C C . CYS A 1 84 ? -5.733 -1.280 2.557 1.00 94.81 84 CYS A C 1
ATOM 662 O O . CYS A 1 84 ? -5.679 -0.665 3.617 1.00 94.81 84 CYS A O 1
ATOM 664 N N . LEU A 1 85 ? -6.113 -2.562 2.446 1.00 95.44 85 LEU A N 1
ATOM 665 C CA . LEU A 1 85 ? -6.529 -3.441 3.555 1.00 95.44 85 LEU A CA 1
ATOM 666 C C . LEU A 1 85 ? -5.345 -4.170 4.241 1.00 95.44 85 LEU A C 1
ATOM 668 O O . LEU A 1 85 ? -5.535 -5.230 4.811 1.00 95.44 85 LEU A O 1
ATOM 672 N N . PRO A 1 86 ? -4.126 -3.612 4.208 1.00 94.88 86 PRO A N 1
ATOM 673 C CA . PRO A 1 86 ? -2.824 -4.328 4.267 1.00 94.88 86 PRO A CA 1
ATOM 674 C C . PRO A 1 86 ? -2.872 -5.873 4.402 1.00 94.88 86 PRO A C 1
ATOM 676 O O . PRO A 1 86 ? -2.346 -6.445 5.347 1.00 94.88 86 PRO A O 1
ATOM 679 N N . CYS A 1 87 ? -3.502 -6.564 3.445 1.00 96.69 87 CYS A N 1
ATOM 680 C CA . CYS A 1 87 ? -3.786 -8.006 3.532 1.00 96.69 87 CYS A CA 1
ATOM 681 C C . CYS A 1 87 ? -2.735 -8.887 2.845 1.00 96.69 87 CYS A C 1
ATOM 683 O O . CYS A 1 87 ? -2.860 -10.106 2.840 1.00 96.69 87 CYS A O 1
ATOM 685 N N . ASP A 1 88 ? -1.756 -8.271 2.178 1.00 97.12 88 ASP A N 1
ATOM 686 C CA . ASP A 1 88 ? -0.663 -8.936 1.463 1.00 97.12 88 ASP A CA 1
ATOM 687 C C . ASP A 1 88 ? -1.037 -9.974 0.395 1.00 97.12 88 ASP A C 1
ATOM 689 O O . ASP A 1 88 ? -0.158 -10.616 -0.179 1.00 97.12 88 ASP A O 1
ATOM 693 N N . ALA A 1 89 ? -2.299 -10.020 -0.039 1.00 97.06 89 ALA A N 1
ATOM 694 C CA . ALA A 1 89 ? -2.700 -10.794 -1.217 1.00 97.06 89 ALA A CA 1
ATOM 695 C C . ALA A 1 89 ? -1.878 -10.417 -2.470 1.00 97.06 89 ALA A C 1
ATOM 697 O O . ALA A 1 89 ? -1.554 -11.257 -3.308 1.00 97.06 89 ALA A O 1
ATOM 698 N N . CYS A 1 90 ? -1.462 -9.147 -2.568 1.00 97.12 90 CYS A N 1
ATOM 699 C CA . CYS A 1 90 ? -0.569 -8.682 -3.625 1.00 97.12 90 CYS A CA 1
ATOM 700 C C . CYS A 1 90 ? 0.849 -9.280 -3.551 1.00 97.12 90 CYS A C 1
ATOM 702 O O . CYS A 1 90 ? 1.432 -9.536 -4.603 1.00 97.12 90 CYS A O 1
ATOM 704 N N . LYS A 1 91 ? 1.378 -9.526 -2.343 1.00 97.81 91 LYS A N 1
ATOM 705 C CA . LYS A 1 91 ? 2.711 -10.095 -2.089 1.00 97.81 91 LYS A CA 1
ATOM 706 C C . LYS A 1 91 ? 2.749 -11.563 -2.499 1.00 97.81 91 LYS A C 1
ATOM 708 O O . LYS A 1 91 ? 3.671 -11.966 -3.195 1.00 97.81 91 LYS A O 1
ATOM 713 N N . ALA A 1 92 ? 1.697 -12.315 -2.161 1.00 96.19 92 ALA A N 1
ATOM 714 C CA . ALA A 1 92 ? 1.568 -13.743 -2.465 1.00 96.19 92 ALA A CA 1
ATOM 715 C C . ALA A 1 92 ? 1.660 -14.079 -3.969 1.00 96.19 92 ALA A C 1
ATOM 717 O O . ALA A 1 92 ? 2.092 -15.165 -4.333 1.00 96.19 92 ALA A O 1
ATOM 718 N N . SER A 1 93 ? 1.274 -13.146 -4.845 1.00 95.00 93 SER A N 1
ATOM 719 C CA . SER A 1 93 ? 1.347 -13.288 -6.311 1.00 95.00 93 SER A CA 1
ATOM 720 C C . SER A 1 93 ? 2.487 -12.462 -6.937 1.00 95.00 93 SER A C 1
ATOM 722 O O . SER A 1 93 ? 2.699 -12.473 -8.150 1.00 95.00 93 SER A O 1
ATOM 724 N N . CYS A 1 94 ? 3.249 -11.713 -6.133 1.00 96.75 94 CYS A N 1
ATOM 725 C CA . CYS A 1 94 ? 4.309 -10.852 -6.642 1.00 96.75 94 CYS A CA 1
ATOM 726 C C . CYS A 1 94 ? 5.581 -11.667 -6.939 1.00 96.75 94 CYS A C 1
ATOM 728 O O . CYS A 1 94 ? 6.191 -12.176 -6.003 1.00 96.75 94 CYS A O 1
ATOM 730 N N . PRO A 1 95 ? 6.096 -11.689 -8.184 1.00 94.19 95 PRO A N 1
ATOM 731 C CA . PRO A 1 95 ? 7.357 -12.373 -8.501 1.00 94.19 95 PRO A CA 1
ATOM 732 C C . PRO A 1 95 ? 8.592 -11.702 -7.873 1.00 94.19 95 PRO A C 1
ATOM 734 O O . PRO A 1 95 ? 9.694 -12.232 -7.947 1.00 94.19 95 PRO A O 1
ATOM 737 N N . MET A 1 96 ? 8.422 -10.502 -7.310 1.00 93.75 96 MET A N 1
ATOM 738 C CA . MET A 1 96 ? 9.458 -9.755 -6.595 1.00 93.75 96 MET A CA 1
ATOM 739 C C . MET A 1 96 ? 9.212 -9.730 -5.079 1.00 93.75 96 MET A C 1
ATOM 741 O O . MET A 1 96 ? 9.926 -9.016 -4.384 1.00 93.75 96 MET A O 1
ATOM 745 N N . GLU A 1 97 ? 8.186 -10.443 -4.593 1.00 95.56 97 GLU A N 1
ATOM 746 C CA . GLU A 1 97 ? 7.832 -10.567 -3.168 1.00 95.56 97 GLU A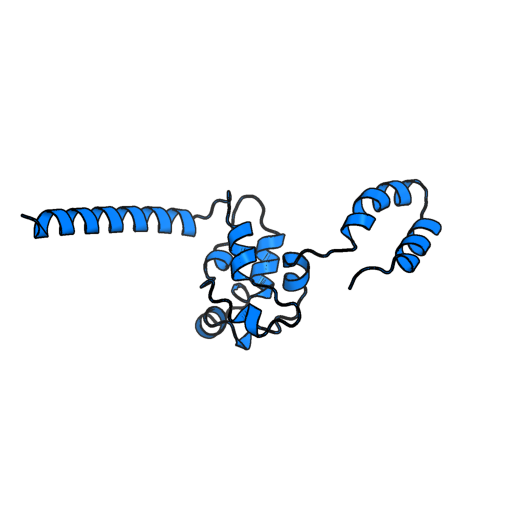 CA 1
ATOM 747 C C . GLU A 1 97 ? 7.564 -9.225 -2.457 1.00 95.56 97 GLU A C 1
ATOM 749 O O . GLU A 1 97 ? 7.738 -9.080 -1.248 1.00 95.56 97 GLU A O 1
ATOM 754 N N . ILE A 1 98 ? 7.107 -8.221 -3.211 1.00 95.62 98 ILE A N 1
ATOM 755 C CA . ILE A 1 98 ? 6.870 -6.870 -2.694 1.00 95.62 98 ILE A CA 1
ATOM 756 C C . ILE A 1 98 ? 5.515 -6.808 -1.985 1.00 95.62 98 ILE A C 1
ATOM 758 O O . ILE A 1 98 ? 4.474 -7.03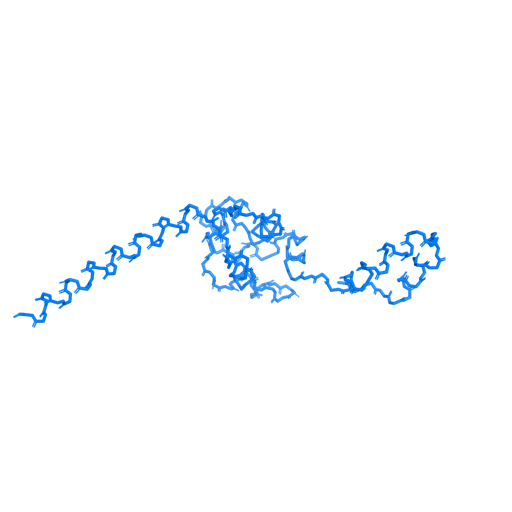2 -2.608 1.00 95.62 98 ILE A O 1
ATOM 762 N N . SER A 1 99 ? 5.518 -6.417 -0.708 1.00 96.94 99 SER A N 1
ATOM 763 C CA . SER A 1 99 ? 4.302 -6.003 -0.002 1.00 96.94 99 SER A CA 1
ATOM 764 C C . SER A 1 99 ? 3.977 -4.543 -0.313 1.00 96.94 99 SER A C 1
ATOM 766 O O . SER A 1 99 ? 4.697 -3.622 0.071 1.00 96.94 99 SER A O 1
ATOM 768 N N . VAL A 1 100 ? 2.844 -4.311 -0.979 1.00 96.81 100 VAL A N 1
ATOM 769 C CA . VAL A 1 100 ? 2.295 -2.954 -1.127 1.00 96.81 100 VAL A CA 1
ATOM 770 C C . VAL A 1 100 ? 1.808 -2.420 0.222 1.00 96.81 100 VAL A C 1
ATOM 772 O O . VAL A 1 100 ? 1.922 -1.223 0.461 1.00 96.81 100 VAL A O 1
ATOM 775 N N . GLY A 1 101 ? 1.299 -3.280 1.111 1.00 96.19 101 GLY A N 1
ATOM 776 C CA . GLY A 1 101 ? 0.823 -2.881 2.438 1.00 96.19 101 GLY A CA 1
ATOM 777 C C . GLY A 1 101 ? 1.936 -2.283 3.299 1.00 96.19 101 GLY A C 1
ATOM 778 O O . GLY A 1 101 ? 1.793 -1.159 3.777 1.00 96.19 101 GLY A O 1
ATOM 779 N N . GLU A 1 102 ? 3.063 -2.988 3.417 1.00 95.62 102 GLU A N 1
ATOM 780 C CA . GLU A 1 102 ? 4.253 -2.531 4.147 1.00 95.62 102 GLU A CA 1
ATOM 781 C C . GLU A 1 102 ? 4.791 -1.216 3.559 1.00 95.62 102 GLU A C 1
ATOM 783 O O . GLU A 1 102 ? 4.999 -0.242 4.283 1.00 95.62 102 GLU A O 1
ATOM 788 N N . LYS A 1 103 ? 4.940 -1.133 2.227 1.00 94.44 103 LYS A N 1
ATOM 789 C CA . LYS A 1 103 ? 5.471 0.076 1.573 1.00 94.44 103 LYS A CA 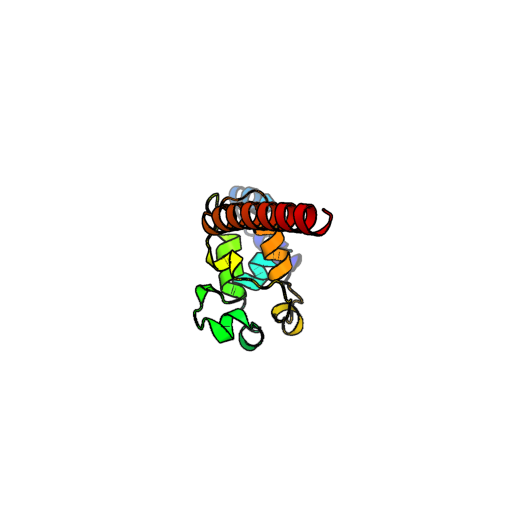1
ATOM 790 C C . LYS A 1 103 ? 4.538 1.278 1.684 1.00 94.44 103 LYS A C 1
ATOM 792 O O . LYS A 1 103 ? 5.005 2.409 1.799 1.00 94.44 103 LYS A O 1
ATOM 797 N N . LEU A 1 104 ? 3.223 1.061 1.690 1.00 93.94 104 LEU A N 1
ATOM 798 C CA . LEU A 1 104 ? 2.269 2.133 1.969 1.00 93.94 104 LEU A CA 1
ATOM 799 C C . LEU A 1 104 ? 2.281 2.559 3.433 1.00 93.94 104 LEU A C 1
ATOM 801 O O . LEU A 1 104 ? 2.060 3.736 3.693 1.00 93.94 104 LEU A O 1
ATOM 805 N N . ALA A 1 105 ? 2.532 1.651 4.379 1.00 91.31 105 ALA A N 1
ATOM 806 C CA . ALA A 1 105 ? 2.685 2.029 5.779 1.00 91.31 105 ALA A CA 1
ATOM 807 C C . ALA A 1 105 ? 3.858 3.005 5.944 1.00 91.31 105 ALA A C 1
ATOM 809 O O . ALA A 1 105 ? 3.656 4.088 6.485 1.00 91.31 105 ALA A O 1
ATOM 810 N N . GLU A 1 106 ? 5.024 2.687 5.369 1.00 89.38 106 GLU A N 1
ATOM 811 C CA . GLU A 1 106 ? 6.188 3.588 5.318 1.00 89.38 106 GLU A CA 1
ATOM 812 C C . GLU A 1 106 ? 5.833 4.938 4.673 1.00 89.38 106 GLU A C 1
ATOM 814 O O . GLU A 1 106 ? 6.155 5.994 5.211 1.00 89.38 106 GLU A O 1
ATOM 819 N N . ALA A 1 107 ? 5.104 4.912 3.554 1.00 87.06 107 ALA A N 1
ATOM 820 C CA . ALA A 1 107 ? 4.694 6.118 2.841 1.00 87.06 107 ALA A CA 1
ATOM 821 C C . ALA A 1 107 ? 3.664 6.979 3.600 1.00 87.06 107 ALA A C 1
ATOM 823 O O . ALA A 1 107 ? 3.500 8.149 3.275 1.00 87.06 107 ALA A O 1
ATOM 824 N N . ARG A 1 108 ? 2.931 6.449 4.581 1.00 87.31 108 ARG A N 1
ATOM 825 C CA . ARG A 1 108 ? 1.940 7.236 5.339 1.00 87.31 108 ARG A CA 1
ATOM 826 C C . ARG A 1 108 ? 2.555 7.973 6.526 1.00 87.31 108 ARG A C 1
ATOM 828 O O . ARG A 1 108 ? 1.960 8.934 7.007 1.00 87.31 108 ARG A O 1
ATOM 835 N N . VAL A 1 109 ? 3.711 7.525 7.020 1.00 84.00 109 VAL A N 1
ATOM 836 C CA . VAL A 1 109 ? 4.336 8.096 8.219 1.00 84.00 109 VAL A CA 1
ATOM 837 C C . VAL A 1 109 ? 4.687 9.565 7.988 1.00 84.00 109 VAL A C 1
ATOM 839 O O . VAL A 1 109 ? 5.369 9.910 7.027 1.00 84.00 109 VAL A O 1
ATOM 842 N N . GLY A 1 110 ? 4.233 10.431 8.897 1.00 74.12 110 GLY A N 1
ATOM 843 C CA . GLY A 1 110 ? 4.567 11.857 8.888 1.00 74.12 110 GLY A CA 1
ATOM 844 C C . GLY A 1 110 ? 3.888 12.676 7.787 1.00 74.12 110 GLY A C 1
ATOM 845 O O . GLY A 1 110 ? 4.253 13.835 7.608 1.00 74.12 110 GLY A O 1
ATOM 846 N N . ARG A 1 111 ? 2.916 12.109 7.061 1.00 78.44 111 ARG A N 1
ATOM 847 C CA . ARG A 1 111 ? 2.181 12.813 6.002 1.00 78.44 111 ARG A CA 1
ATOM 848 C C . ARG A 1 111 ? 0.724 13.073 6.389 1.00 78.44 111 ARG A C 1
ATOM 850 O O . ARG A 1 111 ? 0.141 12.318 7.168 1.00 78.44 111 ARG A O 1
ATOM 857 N N . ARG A 1 112 ? 0.136 14.142 5.839 1.00 72.19 112 ARG A N 1
ATOM 858 C CA . ARG A 1 112 ? -1.246 14.561 6.130 1.00 72.19 112 ARG A CA 1
ATOM 859 C C . ARG A 1 112 ? -2.217 14.086 5.047 1.00 72.19 112 ARG A C 1
ATOM 861 O O . ARG A 1 112 ? -1.938 14.192 3.855 1.00 72.19 112 ARG A O 1
ATOM 868 N N . SER A 1 113 ? -3.372 13.585 5.474 1.00 80.00 113 SER A N 1
ATOM 869 C CA . SER A 1 113 ? -4.519 13.259 4.618 1.00 80.00 113 SER A CA 1
ATOM 870 C C . SER A 1 113 ? -5.790 13.625 5.356 1.00 80.00 113 SER A C 1
ATOM 872 O O . SER A 1 113 ? -5.956 13.240 6.511 1.00 80.00 113 SER A O 1
ATOM 874 N N . LYS A 1 114 ? -6.709 14.301 4.663 1.00 81.81 114 LYS A N 1
ATOM 875 C CA . LYS A 1 114 ? -8.029 14.636 5.209 1.00 81.81 114 LYS A CA 1
ATOM 876 C C . LYS A 1 114 ? -8.789 13.381 5.623 1.00 81.81 114 LYS A C 1
ATOM 878 O O . LYS A 1 114 ? -9.324 13.334 6.723 1.00 81.81 114 LYS A O 1
ATOM 883 N N . LEU A 1 115 ? -8.761 12.339 4.789 1.00 83.25 115 LEU A N 1
ATOM 884 C CA . LEU A 1 115 ? -9.391 11.060 5.103 1.00 83.25 115 LEU A CA 1
ATOM 885 C C . LEU A 1 115 ? -8.797 10.428 6.370 1.00 83.25 115 LEU A C 1
ATOM 887 O O . LEU A 1 115 ? -9.536 9.909 7.204 1.00 83.25 115 LEU A O 1
ATOM 891 N N . ALA A 1 116 ? -7.473 10.482 6.536 1.00 82.19 116 ALA A N 1
ATOM 892 C CA . ALA A 1 116 ? -6.815 9.963 7.733 1.00 82.19 116 ALA A CA 1
ATOM 893 C C . ALA A 1 116 ? -7.143 10.789 8.989 1.00 82.19 116 ALA A C 1
ATOM 895 O O . ALA A 1 116 ? -7.398 10.213 10.044 1.00 82.19 116 ALA A O 1
ATOM 896 N N . GLU A 1 117 ? -7.172 12.117 8.875 1.00 85.81 117 GLU A N 1
ATOM 897 C CA . GLU A 1 117 ? -7.526 13.034 9.965 1.00 85.81 117 GLU A CA 1
ATOM 898 C C . GLU A 1 117 ? -8.987 12.851 10.408 1.00 85.81 117 GLU A C 1
ATOM 900 O O . GLU A 1 117 ? -9.274 12.753 11.601 1.00 85.81 117 GLU A O 1
ATOM 905 N N . GLU A 1 118 ? -9.918 12.739 9.459 1.00 89.69 118 GLU A N 1
ATOM 906 C CA . GLU A 1 118 ? -11.329 12.463 9.741 1.00 89.69 118 GLU A CA 1
ATOM 907 C C . GLU A 1 118 ? -11.533 11.086 10.377 1.00 89.69 118 GLU A C 1
ATOM 909 O O . GLU A 1 118 ? -12.310 10.956 11.326 1.00 89.69 118 GLU A O 1
ATOM 914 N N . ALA A 1 119 ? -10.819 10.065 9.891 1.00 87.69 119 ALA A N 1
ATOM 915 C CA . ALA A 1 119 ? -10.865 8.726 10.465 1.00 87.69 119 ALA A CA 1
ATOM 916 C C . ALA A 1 119 ? -10.320 8.696 11.901 1.00 87.69 119 ALA A C 1
ATOM 918 O O . ALA A 1 119 ? -10.923 8.049 12.756 1.00 87.69 119 ALA A O 1
ATOM 919 N N . ALA A 1 120 ? -9.224 9.412 12.180 1.00 87.31 120 ALA A N 1
ATOM 920 C CA . ALA A 1 120 ? -8.657 9.522 13.523 1.00 87.31 120 ALA A CA 1
ATOM 921 C C . ALA A 1 120 ? -9.643 10.186 14.495 1.00 87.31 120 ALA A C 1
ATOM 923 O O . ALA A 1 120 ? -9.938 9.613 15.541 1.00 87.31 120 ALA A O 1
ATOM 924 N N . ARG A 1 121 ? -10.242 11.321 14.104 1.00 93.06 121 ARG A N 1
ATOM 925 C CA . ARG A 1 121 ? -11.269 12.005 14.906 1.00 93.06 121 ARG A CA 1
ATOM 926 C C . ARG A 1 121 ? -12.445 11.080 15.229 1.00 93.06 121 ARG A C 1
ATOM 928 O O . ARG A 1 121 ? -12.846 10.964 16.381 1.00 93.06 121 ARG A O 1
ATOM 935 N N . LYS A 1 122 ? -12.969 10.375 14.222 1.00 94.50 122 LYS A N 1
ATOM 936 C CA . LYS A 1 122 ? -14.082 9.436 14.420 1.00 94.50 122 LYS A CA 1
ATOM 937 C C . LYS A 1 122 ? -13.698 8.268 15.334 1.00 94.50 122 LYS A C 1
ATOM 939 O O . LYS A 1 122 ? -14.515 7.818 16.129 1.00 94.50 122 LYS A O 1
ATOM 944 N N . ALA A 1 123 ? -12.471 7.759 15.224 1.00 93.00 123 ALA A N 1
ATOM 945 C CA . ALA A 1 123 ? -11.987 6.696 16.098 1.00 93.00 123 ALA A CA 1
ATOM 946 C C . ALA A 1 123 ? -11.894 7.160 17.560 1.00 93.00 123 ALA A C 1
ATOM 948 O O . ALA A 1 123 ? -12.278 6.413 18.456 1.00 93.00 123 ALA A O 1
ATOM 949 N N . GLU A 1 124 ? -11.435 8.388 17.807 1.00 95.50 124 GLU A N 1
ATOM 950 C CA . GLU A 1 124 ? -11.405 8.984 19.147 1.00 95.50 124 GLU A CA 1
ATOM 951 C C . GLU A 1 124 ? -12.810 9.126 19.746 1.00 95.50 124 GLU A C 1
ATOM 953 O O . GLU A 1 124 ? -13.019 8.751 20.900 1.00 95.50 124 GLU A O 1
ATOM 958 N N . GLU A 1 125 ? -13.779 9.603 18.959 1.00 96.50 125 GLU A N 1
ATOM 959 C CA . GLU A 1 125 ? -15.188 9.702 19.364 1.00 96.50 125 GLU A CA 1
ATOM 960 C C . GLU A 1 125 ? -15.753 8.328 19.756 1.00 96.50 125 GLU A C 1
ATOM 962 O O . GLU A 1 125 ? -16.254 8.164 20.868 1.00 96.50 125 GLU A O 1
ATOM 967 N N . LEU A 1 126 ? -15.583 7.318 18.894 1.00 96.31 126 LEU A N 1
ATOM 968 C CA . LEU A 1 126 ? -16.055 5.953 19.149 1.00 96.31 126 LEU A CA 1
ATOM 969 C C . LEU A 1 126 ? -15.391 5.323 20.380 1.00 96.31 126 LEU A C 1
ATOM 971 O O . LEU A 1 126 ? -16.051 4.645 21.163 1.00 96.31 126 LEU A O 1
ATOM 975 N N . MET A 1 127 ? -14.090 5.549 20.582 1.00 94.56 127 MET A N 1
ATOM 976 C CA . MET A 1 127 ? -13.393 5.062 21.774 1.00 94.56 127 MET A CA 1
ATOM 977 C C . MET A 1 127 ? -13.883 5.761 23.048 1.00 94.56 127 MET A C 1
ATOM 979 O O . MET A 1 127 ? -14.003 5.120 24.092 1.00 94.56 127 MET A O 1
ATOM 983 N N . ALA A 1 128 ? -14.187 7.060 22.980 1.00 95.62 128 ALA A N 1
ATOM 984 C CA . ALA A 1 128 ? -14.751 7.797 24.105 1.00 95.62 128 ALA A CA 1
ATOM 985 C C . ALA A 1 128 ? -16.170 7.321 24.453 1.00 95.62 128 ALA A C 1
ATOM 987 O O . ALA A 1 128 ? -16.504 7.227 25.635 1.00 95.62 128 ALA A O 1
ATOM 988 N N . GLU A 1 129 ? -16.992 7.008 23.450 1.00 96.06 129 GLU A N 1
ATOM 989 C CA . GLU A 1 129 ? -18.322 6.418 23.633 1.00 96.06 129 GLU A CA 1
ATOM 990 C C . GLU A 1 129 ? -18.234 5.025 24.260 1.00 96.06 129 GLU A C 1
ATOM 992 O O . GLU A 1 129 ? -18.804 4.815 25.331 1.00 96.06 129 GLU A O 1
ATOM 997 N N . ALA A 1 130 ? -17.429 4.127 23.685 1.00 94.44 130 ALA A N 1
ATOM 998 C CA . ALA A 1 130 ? -17.221 2.777 24.211 1.00 94.44 130 ALA A CA 1
ATOM 999 C C . ALA A 1 130 ? -16.721 2.792 25.665 1.00 94.44 130 ALA A C 1
ATOM 1001 O O . ALA A 1 130 ? -17.157 1.995 26.495 1.00 94.44 130 ALA A O 1
ATOM 1002 N N . ARG A 1 131 ? -15.847 3.747 26.014 1.00 94.69 131 ARG A N 1
ATOM 1003 C CA . ARG A 1 131 ? -15.391 3.936 27.395 1.00 94.69 131 ARG A CA 1
ATOM 1004 C C . ARG A 1 131 ? -16.537 4.323 28.337 1.00 94.69 131 ARG A C 1
ATOM 1006 O O . ARG A 1 131 ? -16.609 3.804 29.446 1.00 94.69 131 ARG A O 1
ATOM 1013 N N . ARG A 1 132 ? -17.424 5.232 27.919 1.00 95.31 132 ARG A N 1
ATOM 1014 C CA . ARG A 1 132 ? -18.586 5.645 28.728 1.00 95.31 132 ARG A CA 1
ATOM 1015 C C . ARG A 1 132 ? -19.595 4.514 28.900 1.00 95.31 132 ARG A C 1
ATOM 1017 O O . ARG A 1 132 ? -20.248 4.466 29.936 1.00 95.31 132 ARG A O 1
ATOM 1024 N N . GLU A 1 133 ? -19.760 3.662 27.893 1.00 94.75 133 GLU A N 1
ATOM 1025 C CA . GLU A 1 133 ? -20.628 2.483 27.972 1.00 94.75 133 GLU A CA 1
ATOM 1026 C C . GLU A 1 133 ? -20.074 1.458 28.962 1.00 94.75 133 GLU A C 1
ATOM 1028 O O . GLU A 1 133 ? -20.794 1.069 29.877 1.00 94.75 133 GLU A O 1
ATOM 1033 N N . ALA A 1 134 ? -18.780 1.135 28.880 1.00 92.94 134 ALA A N 1
ATOM 1034 C CA . ALA A 1 134 ? -18.127 0.248 29.843 1.00 92.94 134 ALA A CA 1
ATOM 1035 C C . ALA A 1 134 ? -18.261 0.764 31.292 1.00 92.94 134 ALA A C 1
ATOM 1037 O O . ALA A 1 134 ? -18.664 0.025 32.185 1.00 92.94 134 ALA A O 1
ATOM 1038 N N . GLU A 1 135 ? -18.038 2.066 31.521 1.00 93.81 135 GLU A N 1
ATOM 1039 C CA . GLU A 1 135 ? -18.213 2.699 32.842 1.00 93.81 135 GLU A CA 1
ATOM 1040 C C . GLU A 1 135 ? -19.672 2.679 33.352 1.00 93.81 135 GLU A C 1
ATOM 1042 O O . GLU A 1 135 ? -19.906 2.875 34.548 1.00 93.81 135 GLU A O 1
ATOM 1047 N N . ARG A 1 136 ? -20.668 2.500 32.470 1.00 91.00 136 ARG A N 1
ATOM 1048 C CA . ARG A 1 136 ? -22.087 2.356 32.841 1.00 91.00 136 ARG A CA 1
ATOM 1049 C C . ARG A 1 136 ? -22.459 0.915 33.156 1.00 91.00 136 ARG A C 1
ATOM 1051 O O . ARG A 1 136 ? -23.270 0.718 34.047 1.00 91.00 136 ARG A O 1
ATOM 1058 N N . GLU A 1 137 ? -21.900 -0.054 32.438 1.00 87.81 137 GLU A N 1
ATOM 1059 C CA . GLU A 1 137 ? -22.131 -1.484 32.687 1.00 87.81 137 GLU A CA 1
ATOM 1060 C C . GLU A 1 137 ? -21.496 -1.960 34.003 1.00 87.81 137 GLU A C 1
ATOM 1062 O O . GLU A 1 137 ? -21.981 -2.905 34.618 1.00 87.81 137 GLU A O 1
ATOM 1067 N N . GLU A 1 138 ? -20.440 -1.284 34.462 1.00 81.31 138 GLU A N 1
ATOM 1068 C CA . GLU A 1 138 ? -19.781 -1.550 35.748 1.00 81.31 138 GLU A CA 1
ATOM 1069 C C . GLU A 1 138 ? -20.507 -0.946 36.975 1.00 81.31 138 GLU A C 1
ATOM 1071 O O . GLU A 1 138 ? -20.085 -1.197 38.108 1.00 81.31 138 GLU A O 1
ATOM 1076 N N . ARG A 1 139 ? -21.566 -0.143 36.783 1.00 66.56 139 ARG A N 1
ATOM 1077 C CA . ARG A 1 139 ? -22.347 0.517 37.853 1.00 66.56 139 ARG A CA 1
ATOM 1078 C C . ARG A 1 139 ? -23.678 -0.173 38.118 1.00 66.56 139 ARG A C 1
ATOM 1080 O O . ARG A 1 139 ? -24.045 -0.226 39.314 1.00 66.56 139 ARG A O 1
#

Foldseek 3Di:
DADPPVNLVVVLVPDDPVVVVVCVVCNVVRRDDDLLNVLLPDPLQLQVQAVLCVVPVDCCLGLNNLSVQLVPDDQEHDCSLVSHPQPCSSLVRDPVSDRSSVSSVVSPPPHDYPVVVVVVVVVVVVVVVVVVVVVVVVD

Radius of gyration: 21.47 Å; chains: 1; bounding box: 57×31×60 Å

Sequence (139 aa):
MTLSPKLVARLLARADAGTKRRLAKVVFKLGKADDVVKCMLCPNMCLHMCPVFDVERRLTVSPSVKMRLAYFMEEEVFDAIYHCLPCDACKASCPMEISVGEKLAEARVGRRSKLAEEAARKAEELMAEARREAEREER

pLDDT: mean 85.14, std 13.81, range [41.16, 97.81]

Secondary structure (DSSP, 8-state):
-PPPHHHHHHHHHHS-HHHHHHHHHHHTTTT---HHHHHHTS--TTGGG-HHHHHH--GGGSHHHHHHHHHH--SBPPGGGT------HHHHT-TT---HHHHHHHHHTT-B-HHHHHHHHHHHHHHHHHHHHHHHHT-